Protein AF-A0A7S1CUL8-F1 (afdb_monomer)

Nearest PDB structures (foldseek):
  5iz3-assembly1_A  TM=9.479E-01  e=3.354E-14  Physcomitrium patens
  5iz3-assembly1_B  TM=9.496E-01  e=7.742E-14  Physcomitrium patens
  4ir8-assembly1_A  TM=8.776E-01  e=8.219E-14  Toxoplasma gondii ME49
  7zuv-assembly3_H  TM=9.550E-01  e=7.956E-13  Chlamydomonas reinhardtii
  4ir8-assembly1_B  TM=8.833E-01  e=3.059E-13  Toxoplasma gondii ME49

Sequence (175 aa):
IIDANFSVGSIFGIWPGKGLLGRTGREQVASVVSLYGPRTTLIIALPSKSRDGDAQSDITFEVTLVKDRSHWEVSRPEVILKPAKKVFAPGNLRATNDNAKYDALVKHWISDRYTLRYSGGMVPDVYHMFAKSGGVFSNVSSEKAKAKLRLLYE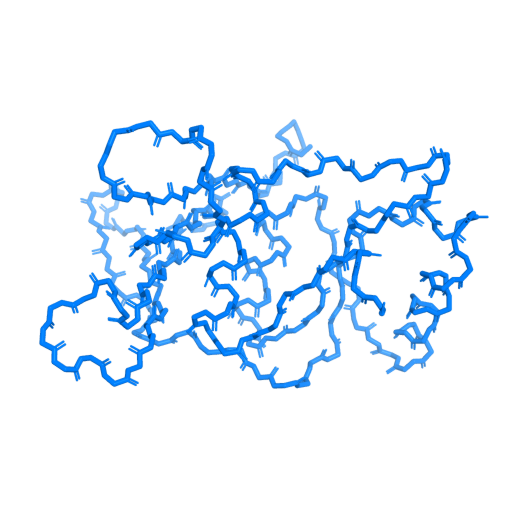VAAMGLLVECAGGVTTHEFED

Radius of gyration: 16.79 Å; Cα contacts (8 Å, |Δi|>4): 333; chains: 1; bounding box: 44×39×46 Å

pLDDT: mean 93.25, std 8.26, range [35.41, 98.56]

Organism: NCBI:txid267567

InterPro domains:
  IPR000146 Fructose-1,6-bisphosphatase class 1 [PTHR11556] (1-170)
  IPR023079 Sedoheptulose-1,7-bisphosphatase [PR01958] (22-40)
  IPR023079 Sedoheptulose-1,7-bisphosphatase [PR01958] (86-102)
  IPR023079 Sedoheptulose-1,7-bisphosphatase [PR01958] (116-136)
  IPR044015 Fructose-1-6-bisphosphatase class 1, C-terminal [PF18913] (82-172)

Secondary structure (DSSP, 8-state):
-TTTT--EEEEEEE-SSS--TT--GGG-SEEEEEEESSSEEEEEEE-GGGSSS---S-EEEEEEEETTTTEEEEEES-----S--SEEEETTGGGGGT-HHHHHHHHHHHHTTPEE---S-HHHHHHHHHHHT--EEE----SSS-----IIIIIHHHHHHHHHTT-----TT--

Foldseek 3Di:
DVVVVAKAKFKDFAAPDDDDPPDDLVRTQKIKIWIPHPWTKIKIKGAQVNDPDNRVAIFIFMWTQDDVRPDIDGPGRGFAADPDDLAEEELFVVQLVADVVVVVVVVVSVVVVRHYDYPNYLRVRLVVRSVVRHYYYDQAAGPVTGRDDDRPGRVSSSQSNQVRNVHHDDHPPDD

Mean predicted aligned error: 4.07 Å

Structure (mmCIF, N/CA/C/O backbone):
data_AF-A0A7S1CUL8-F1
#
_entry.id   AF-A0A7S1CUL8-F1
#
loop_
_atom_site.group_PDB
_atom_site.id
_atom_site.type_symbol
_atom_site.label_atom_id
_atom_site.label_alt_id
_atom_site.label_comp_id
_atom_site.label_asym_id
_atom_site.label_entity_id
_atom_site.label_seq_id
_atom_site.pdbx_PDB_ins_code
_atom_site.Cartn_x
_atom_site.Cartn_y
_atom_site.Cartn_z
_atom_site.occupancy
_atom_site.B_iso_or_equiv
_atom_site.auth_seq_id
_atom_site.auth_comp_id
_atom_site.auth_asym_id
_atom_site.auth_atom_id
_atom_site.pdbx_PDB_model_num
ATOM 1 N N . ILE A 1 1 ? 16.059 5.926 4.017 1.00 85.69 1 ILE A N 1
ATOM 2 C CA . ILE A 1 1 ? 14.699 6.438 4.334 1.00 85.69 1 ILE A CA 1
ATOM 3 C C . ILE A 1 1 ? 14.698 7.051 5.724 1.00 85.69 1 ILE A C 1
ATOM 5 O O . ILE A 1 1 ? 14.524 8.256 5.799 1.00 85.69 1 ILE A O 1
ATOM 9 N N . ILE A 1 2 ? 14.972 6.270 6.780 1.00 88.56 2 ILE A N 1
ATOM 10 C CA . ILE A 1 2 ? 15.053 6.785 8.161 1.00 88.56 2 ILE A CA 1
ATOM 11 C C . ILE A 1 2 ? 16.153 7.849 8.289 1.00 88.56 2 ILE A C 1
ATOM 13 O O . ILE A 1 2 ? 15.845 8.980 8.635 1.00 88.56 2 ILE A O 1
ATOM 17 N N . ASP A 1 3 ? 17.391 7.542 7.889 1.00 92.31 3 ASP A N 1
ATOM 18 C CA . ASP A 1 3 ? 18.510 8.505 7.979 1.00 92.31 3 ASP A CA 1
ATOM 19 C C . ASP A 1 3 ? 18.321 9.745 7.092 1.00 92.31 3 ASP A C 1
ATOM 21 O O . ASP A 1 3 ? 18.850 10.814 7.372 1.00 92.31 3 ASP A O 1
ATOM 25 N N . ALA A 1 4 ? 17.533 9.608 6.022 1.00 92.69 4 ALA A N 1
ATOM 26 C CA . ALA A 1 4 ? 17.166 10.712 5.134 1.00 92.69 4 ALA A CA 1
ATOM 27 C C . ALA A 1 4 ? 15.983 11.540 5.674 1.00 92.69 4 ALA A C 1
ATOM 29 O O . ALA A 1 4 ? 15.546 12.480 5.016 1.00 92.69 4 ALA A O 1
ATOM 30 N N . ASN A 1 5 ? 15.447 11.169 6.841 1.00 92.00 5 ASN A N 1
ATOM 31 C CA . ASN A 1 5 ? 14.302 11.791 7.498 1.00 92.00 5 ASN A CA 1
ATOM 32 C C . ASN A 1 5 ? 13.048 11.883 6.607 1.00 92.00 5 ASN A C 1
ATOM 34 O O . ASN A 1 5 ? 12.285 12.848 6.654 1.00 92.00 5 ASN A O 1
ATOM 38 N N . PHE A 1 6 ? 12.847 10.880 5.751 1.00 94.81 6 PHE A N 1
ATOM 39 C CA . PHE A 1 6 ? 11.628 10.759 4.955 1.00 94.81 6 PHE A CA 1
ATOM 40 C C . PHE A 1 6 ? 10.501 10.150 5.786 1.00 94.81 6 PHE A C 1
ATOM 42 O O . PHE A 1 6 ? 10.743 9.489 6.796 1.00 94.81 6 PHE A O 1
ATOM 49 N N . SER A 1 7 ? 9.258 10.346 5.339 1.00 95.69 7 SER A N 1
ATOM 50 C CA . SER A 1 7 ? 8.106 9.714 5.980 1.00 95.69 7 SER A CA 1
ATOM 51 C C . SER A 1 7 ? 8.265 8.195 6.011 1.00 95.69 7 SER A C 1
ATOM 53 O O . SER A 1 7 ? 8.678 7.570 5.034 1.00 95.69 7 SER A O 1
ATOM 55 N N . VAL A 1 8 ? 7.915 7.608 7.148 1.00 96.81 8 VAL A N 1
ATOM 56 C CA . VAL A 1 8 ? 7.954 6.163 7.400 1.00 96.81 8 VAL A CA 1
ATOM 57 C C . VAL A 1 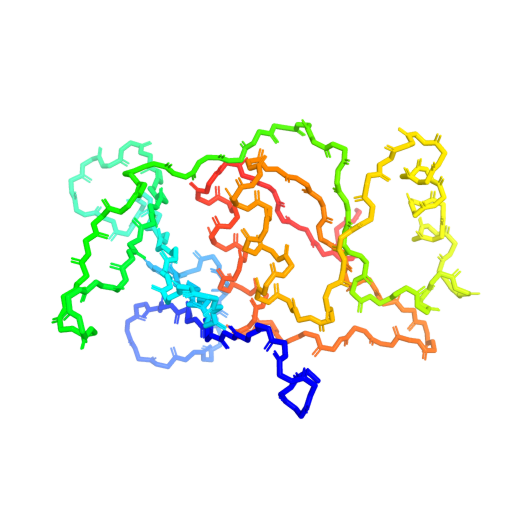8 ? 6.611 5.713 7.952 1.00 96.81 8 VAL A C 1
ATOM 59 O O . VAL A 1 8 ? 5.686 6.514 8.072 1.00 96.81 8 VAL A O 1
ATOM 62 N N . GLY A 1 9 ? 6.463 4.432 8.265 1.00 96.94 9 GLY A N 1
ATOM 63 C CA . GLY A 1 9 ? 5.194 3.928 8.749 1.00 96.94 9 GLY A CA 1
ATOM 64 C C . GLY A 1 9 ? 5.267 2.557 9.384 1.00 96.94 9 GLY A C 1
ATOM 65 O O . GLY A 1 9 ? 6.303 1.898 9.339 1.00 96.94 9 GLY A O 1
ATOM 66 N N . SER A 1 10 ? 4.133 2.149 9.938 1.00 97.75 10 SER A N 1
ATOM 67 C CA . SER A 1 10 ? 3.907 0.813 10.489 1.00 97.75 10 SER A CA 1
ATOM 68 C C . SER A 1 10 ? 2.751 0.156 9.750 1.00 97.75 10 SER A C 1
ATOM 70 O O . SER A 1 10 ? 1.778 0.829 9.409 1.00 97.75 10 SER A O 1
ATOM 72 N N . ILE A 1 11 ? 2.857 -1.146 9.505 1.00 98.44 11 ILE A N 1
ATOM 73 C CA . ILE A 1 11 ? 1.842 -1.943 8.815 1.00 98.44 11 ILE A CA 1
ATOM 74 C C . ILE A 1 11 ? 1.367 -3.024 9.781 1.00 98.44 11 ILE A C 1
ATOM 76 O O . ILE A 1 11 ? 2.184 -3.685 10.422 1.00 98.44 11 ILE A O 1
ATOM 80 N N . PHE A 1 12 ? 0.055 -3.208 9.874 1.00 97.38 12 PHE A N 1
ATOM 81 C CA . PHE A 1 12 ? -0.567 -4.207 10.730 1.00 97.38 12 PHE A CA 1
ATOM 82 C C . PHE A 1 12 ? -1.621 -4.972 9.934 1.00 97.38 12 PHE A C 1
ATOM 84 O O . PHE A 1 12 ? -2.537 -4.369 9.384 1.00 97.38 12 PHE A O 1
ATOM 91 N N . GLY A 1 13 ? -1.507 -6.297 9.909 1.00 96.94 13 GLY A N 1
ATOM 92 C CA . GLY A 1 13 ? -2.588 -7.191 9.499 1.00 96.94 13 GLY A CA 1
ATOM 93 C C . GLY A 1 13 ? -3.119 -7.930 10.723 1.00 96.94 13 GLY A C 1
ATOM 94 O O . GLY A 1 13 ? -2.341 -8.316 11.599 1.00 96.94 13 GLY A O 1
ATOM 95 N N . ILE A 1 14 ? -4.435 -8.103 10.808 1.00 96.50 14 ILE A N 1
ATOM 96 C CA . ILE A 1 14 ? -5.100 -8.703 11.967 1.00 96.50 14 ILE A CA 1
ATOM 97 C C . ILE A 1 14 ? -5.874 -9.930 11.490 1.00 96.50 14 ILE A C 1
ATOM 99 O O . ILE A 1 14 ? -6.734 -9.819 10.621 1.00 96.50 14 ILE A O 1
ATOM 103 N N . TRP A 1 15 ? -5.587 -11.0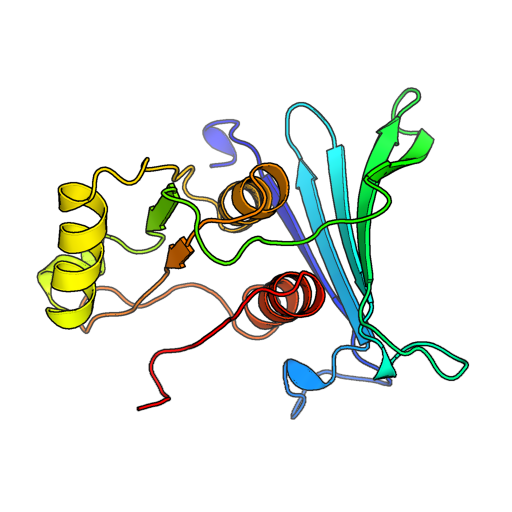93 12.077 1.00 96.00 15 TRP A N 1
ATOM 104 C CA . TRP A 1 15 ? -6.252 -12.372 11.801 1.00 96.00 15 TRP A CA 1
ATOM 105 C C . TRP A 1 15 ? -7.017 -12.863 13.035 1.00 96.00 15 TRP A C 1
ATOM 107 O O . TRP A 1 15 ? -6.614 -12.556 14.159 1.00 96.00 15 TRP A O 1
ATOM 117 N N . PRO A 1 16 ? -8.089 -13.654 12.857 1.00 92.50 16 PRO A N 1
ATOM 118 C CA . PRO A 1 16 ? -8.801 -14.261 13.970 1.00 92.50 16 PRO A CA 1
ATOM 119 C C . PRO A 1 16 ? -8.011 -15.435 14.573 1.00 92.50 16 PRO A C 1
ATOM 121 O O . PRO A 1 16 ? -7.281 -16.154 13.886 1.00 92.50 16 PRO A O 1
ATOM 124 N N . GLY A 1 17 ? -8.224 -15.693 15.865 1.00 90.12 17 GLY A N 1
ATOM 125 C CA . GLY A 1 17 ? -7.662 -16.852 16.562 1.00 90.12 17 GLY A CA 1
ATOM 126 C C . GLY A 1 17 ? -6.188 -16.699 16.956 1.00 90.12 17 GLY A C 1
ATOM 127 O O . GLY A 1 17 ? -5.724 -15.607 17.273 1.00 90.12 17 GLY A O 1
ATOM 128 N N . LYS A 1 18 ? -5.461 -17.824 17.013 1.00 86.88 18 LYS A N 1
ATOM 129 C CA . LYS A 1 18 ? -4.054 -17.883 17.441 1.00 86.88 18 LYS A CA 1
ATOM 130 C C . LYS A 1 18 ? -3.164 -18.364 16.295 1.00 86.88 18 LYS A C 1
ATOM 132 O O . LYS A 1 18 ? -3.419 -19.421 15.725 1.00 86.88 18 LYS A O 1
ATOM 137 N N . GLY A 1 19 ? -2.087 -17.627 16.032 1.00 88.50 19 GLY A N 1
ATOM 138 C CA . GLY A 1 19 ? -1.055 -18.001 15.063 1.00 88.50 19 GLY A CA 1
ATOM 139 C C . GLY A 1 19 ? -1.378 -17.634 13.610 1.00 88.50 19 GLY A C 1
ATO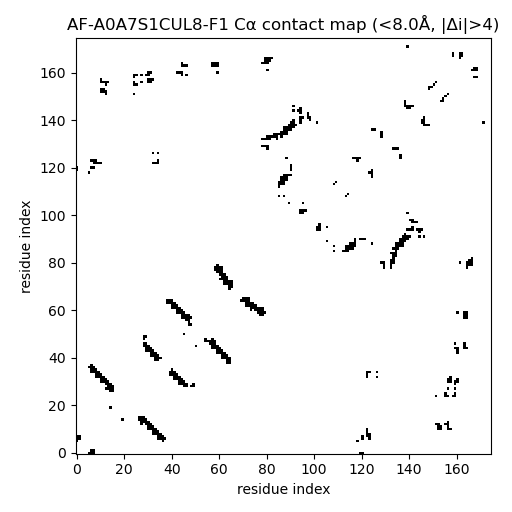M 140 O O . GLY A 1 19 ? -2.526 -17.410 13.237 1.00 88.50 19 GLY A O 1
ATOM 141 N N . LEU A 1 20 ? -0.321 -17.565 12.796 1.00 90.50 20 LEU A N 1
ATOM 142 C CA . LEU A 1 20 ? -0.366 -17.111 11.397 1.00 90.50 20 LEU A CA 1
ATOM 143 C C . LEU A 1 20 ? 0.063 -18.196 10.392 1.00 90.50 20 LEU A C 1
ATOM 145 O O . LEU A 1 20 ? -0.002 -17.983 9.185 1.00 90.50 20 LEU A O 1
ATOM 149 N N . LEU A 1 21 ? 0.511 -19.361 10.871 1.00 90.19 21 LEU A N 1
ATOM 150 C CA . LEU A 1 21 ? 0.928 -20.462 10.002 1.00 90.19 21 LEU A CA 1
ATOM 151 C C . LEU A 1 21 ? -0.283 -21.038 9.258 1.00 90.19 21 LEU A C 1
ATOM 153 O O . LEU A 1 21 ? -1.307 -21.326 9.872 1.00 90.19 21 LEU A O 1
ATOM 157 N N . GLY A 1 22 ? -0.154 -21.192 7.938 1.00 88.88 22 GLY A N 1
ATOM 158 C CA . GLY A 1 22 ? -1.223 -21.694 7.069 1.00 88.88 22 GLY A CA 1
ATOM 159 C C . GLY A 1 22 ? -2.349 -20.695 6.783 1.00 88.88 22 GLY A C 1
ATOM 160 O O . GLY A 1 22 ? -3.305 -21.060 6.108 1.00 88.88 22 GLY A O 1
ATOM 161 N N . ARG A 1 23 ? -2.246 -19.449 7.267 1.00 91.69 23 ARG A N 1
ATOM 162 C CA . ARG A 1 23 ? -3.228 -18.393 6.999 1.00 91.69 23 ARG A CA 1
ATOM 163 C C . ARG A 1 23 ? -2.936 -17.684 5.682 1.00 91.69 23 ARG A C 1
ATOM 165 O O . ARG A 1 23 ? -1.788 -17.411 5.337 1.00 91.69 23 ARG A O 1
ATOM 172 N N . THR A 1 24 ? -3.997 -17.315 4.985 1.00 93.06 24 THR A N 1
ATOM 173 C CA . THR A 1 24 ? -3.973 -16.483 3.784 1.00 93.06 24 THR A CA 1
ATOM 174 C C . THR A 1 24 ? -4.231 -15.017 4.129 1.00 93.06 24 THR A C 1
ATOM 176 O O . THR A 1 24 ? -4.851 -14.690 5.144 1.00 93.06 24 THR A O 1
ATOM 179 N N . GLY A 1 25 ? -3.811 -14.101 3.250 1.00 92.62 25 GLY A N 1
ATOM 180 C CA . GLY A 1 25 ? -4.127 -12.675 3.395 1.00 92.62 25 GLY A CA 1
ATOM 181 C C . GLY A 1 25 ? -5.632 -12.389 3.397 1.00 92.62 25 GLY A C 1
ATOM 182 O O . GLY A 1 25 ? -6.078 -11.452 4.054 1.00 92.62 25 GLY A O 1
ATOM 183 N N . ARG A 1 26 ? -6.432 -13.236 2.739 1.00 92.62 26 ARG A N 1
ATOM 184 C CA . ARG A 1 26 ? -7.890 -13.088 2.684 1.00 92.62 26 ARG A CA 1
ATOM 185 C C . ARG A 1 26 ? -8.569 -13.376 4.021 1.00 92.62 26 ARG A C 1
ATOM 187 O O . ARG A 1 26 ? -9.710 -12.976 4.192 1.00 92.62 26 ARG A O 1
ATOM 194 N N . GLU A 1 27 ? -7.917 -14.038 4.970 1.00 95.00 27 GLU A N 1
ATOM 195 C CA . GLU A 1 27 ? -8.492 -14.327 6.295 1.00 95.00 27 GLU A CA 1
ATOM 196 C C . GLU A 1 27 ? -8.374 -13.165 7.292 1.00 95.00 27 GLU A C 1
ATOM 198 O O . GLU A 1 27 ? -8.830 -13.288 8.428 1.00 95.00 27 GLU A O 1
ATOM 203 N N . GLN A 1 28 ? -7.769 -12.043 6.897 1.00 96.50 28 GLN A N 1
ATOM 204 C CA . GLN A 1 28 ? -7.677 -10.868 7.758 1.00 96.50 28 GLN A CA 1
ATOM 205 C C . GLN A 1 28 ? -9.067 -10.324 8.122 1.00 96.50 28 GLN A C 1
ATOM 207 O O . GLN A 1 28 ? -9.953 -10.221 7.273 1.00 96.50 28 GLN A O 1
ATOM 212 N N . VAL A 1 29 ? -9.233 -9.945 9.389 1.00 96.62 29 VAL A N 1
ATOM 213 C CA . VAL A 1 29 ? -10.435 -9.290 9.936 1.00 96.62 29 VAL A CA 1
ATOM 214 C C . VAL A 1 29 ? -10.287 -7.776 10.030 1.00 96.62 29 VAL A C 1
ATOM 216 O O . VAL A 1 29 ? -11.282 -7.076 10.184 1.00 96.62 29 VAL A O 1
ATOM 219 N N . ALA A 1 30 ? -9.061 -7.267 9.934 1.00 97.56 30 ALA A N 1
ATOM 220 C CA . ALA A 1 30 ? -8.761 -5.848 9.843 1.00 97.56 30 ALA A CA 1
ATOM 221 C C . ALA A 1 30 ? -7.338 -5.650 9.305 1.00 97.56 30 ALA A C 1
ATOM 223 O O . ALA A 1 30 ? -6.478 -6.524 9.442 1.00 97.56 30 ALA A O 1
ATOM 224 N N . SER A 1 31 ? -7.083 -4.482 8.727 1.00 98.00 31 SER A N 1
ATOM 225 C CA . SER 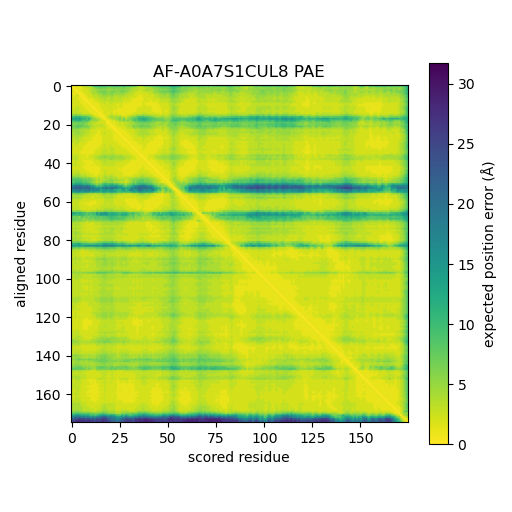A 1 31 ? -5.738 -4.037 8.365 1.00 98.00 31 SER A CA 1
ATOM 226 C C . SER A 1 31 ? -5.567 -2.557 8.675 1.00 98.00 31 SER A C 1
ATOM 228 O O . SER A 1 31 ? -6.513 -1.776 8.570 1.00 98.00 31 SER A O 1
ATOM 230 N N . VAL A 1 32 ? -4.362 -2.174 9.090 1.00 98.12 32 VAL A N 1
ATOM 231 C CA . VAL A 1 32 ? -4.029 -0.804 9.476 1.00 98.12 32 VAL A CA 1
ATOM 232 C C . VAL A 1 32 ? -2.679 -0.420 8.897 1.00 98.12 32 VAL A C 1
ATOM 234 O O . VAL A 1 32 ? -1.699 -1.156 9.015 1.00 98.12 32 VAL A O 1
ATOM 237 N N . VAL A 1 33 ? -2.603 0.781 8.333 1.00 98.12 33 VAL A N 1
ATOM 238 C CA . VAL A 1 33 ? -1.332 1.414 7.981 1.00 98.12 33 VAL A CA 1
ATOM 239 C C . VAL A 1 33 ? -1.207 2.751 8.693 1.00 98.12 33 VAL A C 1
ATOM 241 O O . VAL A 1 33 ? -2.084 3.604 8.595 1.00 98.12 33 VAL A O 1
ATOM 244 N N . SER A 1 34 ? -0.100 2.928 9.408 1.00 97.62 34 SER A N 1
ATOM 245 C CA . SER A 1 34 ? 0.286 4.180 10.052 1.00 97.62 34 SER A CA 1
ATOM 246 C C . SER A 1 34 ? 1.298 4.915 9.201 1.00 97.62 34 SER A C 1
ATOM 248 O O . SER A 1 34 ? 2.332 4.340 8.875 1.00 97.62 34 SER A O 1
ATOM 250 N N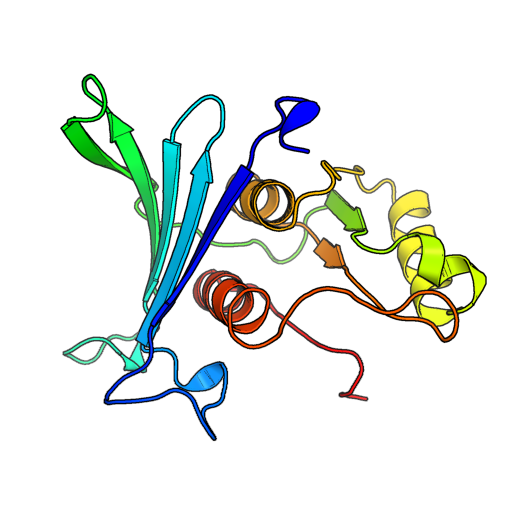 . LEU A 1 35 ? 1.056 6.189 8.913 1.00 97.81 35 LEU A N 1
ATOM 251 C CA . LEU A 1 35 ? 2.026 7.088 8.304 1.00 97.81 35 LEU A CA 1
ATOM 252 C C . LEU A 1 35 ? 2.572 8.045 9.364 1.00 97.81 35 LEU A C 1
ATOM 254 O O . LEU A 1 35 ? 1.830 8.817 9.967 1.00 97.81 35 LEU A O 1
ATOM 258 N N . TYR A 1 36 ? 3.886 8.021 9.550 1.00 96.31 36 TYR A N 1
ATOM 259 C CA . TYR A 1 36 ? 4.644 8.979 10.346 1.00 96.31 36 TYR A CA 1
ATOM 260 C C . TYR A 1 36 ? 5.232 10.032 9.399 1.00 96.31 36 TYR A C 1
ATOM 262 O O . TYR A 1 36 ? 6.374 9.931 8.946 1.00 96.31 36 TYR A O 1
ATOM 270 N N . GLY A 1 37 ? 4.399 11.004 9.026 1.00 93.81 37 GLY A N 1
ATOM 271 C CA . GLY A 1 37 ? 4.781 12.141 8.191 1.00 93.81 37 GLY A CA 1
ATOM 272 C C . GLY A 1 37 ? 4.707 13.463 8.959 1.00 93.81 37 GLY A C 1
ATOM 273 O O . GLY A 1 37 ? 4.839 13.475 10.182 1.00 93.81 37 GLY A O 1
ATOM 274 N N . PRO A 1 38 ? 4.428 14.587 8.270 1.00 93.00 38 PRO A N 1
ATOM 275 C CA . PRO A 1 38 ? 4.134 15.864 8.932 1.00 93.00 38 PRO A CA 1
ATOM 276 C C . PRO A 1 38 ? 2.948 15.781 9.905 1.00 93.00 38 PRO A C 1
ATOM 278 O O . PRO A 1 38 ? 2.853 16.553 10.854 1.00 93.00 38 PRO A O 1
ATOM 281 N N . ARG A 1 39 ? 2.040 14.831 9.659 1.00 93.94 39 ARG A N 1
ATOM 282 C CA . ARG A 1 39 ? 0.990 14.398 10.578 1.00 93.94 39 ARG A CA 1
ATOM 283 C C . ARG A 1 39 ? 1.127 12.896 10.774 1.00 93.94 39 ARG A C 1
ATOM 285 O O . ARG A 1 39 ? 1.508 12.193 9.835 1.00 93.94 39 ARG A O 1
ATOM 292 N N . THR A 1 40 ? 0.783 12.424 11.966 1.00 96.88 40 THR A N 1
ATOM 293 C CA . THR A 1 40 ? 0.645 10.992 12.222 1.00 96.88 40 THR A CA 1
ATOM 294 C C . THR A 1 40 ? -0.790 10.585 11.928 1.00 96.88 40 THR A C 1
ATOM 296 O O . THR A 1 40 ? -1.717 11.082 12.568 1.00 96.88 40 THR A O 1
ATOM 299 N N . THR A 1 41 ? -0.975 9.706 10.951 1.00 97.69 41 THR A N 1
ATOM 300 C CA . THR A 1 41 ? -2.299 9.296 10.478 1.00 97.69 41 THR A CA 1
ATOM 301 C C . THR A 1 41 ? -2.373 7.782 10.315 1.00 97.69 41 THR A C 1
ATOM 303 O O . THR A 1 41 ? -1.378 7.147 9.970 1.00 97.69 41 THR A O 1
ATOM 306 N N . LEU A 1 42 ? -3.546 7.194 10.550 1.00 98.00 42 LEU A N 1
ATOM 307 C CA . LEU A 1 42 ? -3.824 5.785 10.262 1.00 98.00 42 LEU A CA 1
ATOM 308 C C . LEU A 1 42 ? -4.877 5.698 9.169 1.00 98.00 42 LEU A C 1
ATOM 310 O O . LEU A 1 42 ? -5.824 6.477 9.178 1.00 98.00 42 LEU A O 1
ATOM 314 N N . ILE A 1 43 ? -4.741 4.726 8.276 1.00 98.38 43 ILE A N 1
ATOM 315 C CA . ILE A 1 43 ? -5.873 4.218 7.499 1.00 98.38 43 ILE A CA 1
ATOM 316 C C . ILE A 1 43 ? -6.195 2.834 8.034 1.00 98.38 43 ILE A C 1
ATOM 318 O O . ILE A 1 43 ? -5.291 2.016 8.216 1.00 98.38 43 ILE A O 1
ATOM 322 N N . ILE A 1 44 ? -7.474 2.608 8.307 1.00 98.56 44 ILE A N 1
ATOM 323 C CA . ILE A 1 44 ? -8.004 1.375 8.879 1.00 98.56 44 ILE A CA 1
ATOM 324 C C . ILE A 1 44 ? -8.998 0.797 7.879 1.00 98.56 44 ILE A C 1
ATOM 326 O O . ILE A 1 44 ? -9.910 1.503 7.449 1.00 98.56 44 ILE A O 1
ATOM 330 N N . ALA A 1 45 ? -8.823 -0.476 7.534 1.00 98.25 45 ALA A N 1
ATOM 331 C CA . ALA A 1 45 ? -9.748 -1.250 6.720 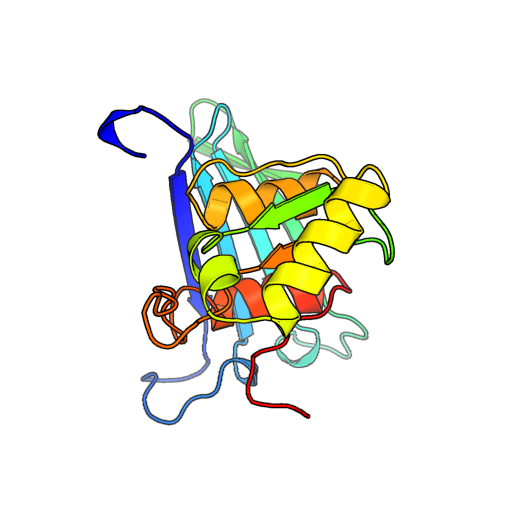1.00 98.25 45 ALA A CA 1
ATOM 332 C C . ALA A 1 45 ? -10.391 -2.365 7.541 1.00 98.25 45 ALA A C 1
ATOM 334 O O . ALA A 1 45 ? -9.705 -3.120 8.235 1.00 98.25 45 ALA A O 1
ATOM 335 N N . LEU A 1 46 ? -11.710 -2.479 7.408 1.00 97.38 46 LEU A N 1
ATOM 336 C CA . LEU A 1 46 ? -12.548 -3.493 8.031 1.00 97.38 46 LEU A CA 1
ATOM 337 C C . LEU A 1 46 ? -13.395 -4.157 6.934 1.00 97.38 46 LEU A C 1
ATOM 339 O O . LEU A 1 46 ? -14.325 -3.516 6.431 1.00 97.38 46 LEU A O 1
ATOM 343 N N . PRO A 1 47 ? -13.090 -5.401 6.529 1.00 96.75 47 PRO A N 1
ATOM 344 C CA . PRO A 1 47 ? -13.917 -6.111 5.568 1.00 96.75 47 PRO A CA 1
ATOM 345 C C . PRO A 1 47 ? -15.313 -6.385 6.143 1.00 96.75 47 PRO A C 1
ATOM 347 O O . PRO A 1 47 ? -15.481 -6.654 7.328 1.00 96.75 47 PRO A O 1
ATOM 350 N N . SER A 1 48 ? -16.325 -6.345 5.288 1.00 94.25 48 SER A N 1
ATOM 351 C CA . SER A 1 48 ? -17.734 -6.639 5.588 1.00 94.25 48 SER A CA 1
ATOM 352 C C . SER A 1 48 ? -17.896 -7.916 6.412 1.00 94.25 48 SER A C 1
ATOM 354 O O . SER A 1 48 ? -18.485 -7.895 7.488 1.00 94.25 48 SER A O 1
ATOM 356 N N . LYS A 1 49 ? -17.276 -9.010 5.961 1.00 90.50 49 LYS A N 1
ATOM 357 C CA . LYS A 1 49 ? -17.342 -10.331 6.607 1.00 90.50 49 LYS A CA 1
ATOM 358 C C . LYS A 1 49 ? -16.781 -10.401 8.032 1.00 90.50 49 LYS A C 1
ATOM 360 O O . LYS A 1 49 ? -16.970 -11.419 8.689 1.00 90.50 49 LYS A O 1
ATOM 365 N N . SER A 1 50 ? -16.013 -9.403 8.478 1.00 89.44 50 SER A N 1
ATOM 366 C CA . SER A 1 50 ? -15.438 -9.376 9.829 1.00 89.44 50 SER A CA 1
ATOM 367 C C . SER A 1 50 ? -16.228 -8.518 10.811 1.00 89.44 50 SER A C 1
ATOM 369 O O . SER A 1 50 ? -15.795 -8.347 11.950 1.00 89.44 50 SER A O 1
ATOM 371 N N . ARG A 1 51 ? -17.361 -7.961 10.378 1.00 89.56 51 ARG A N 1
ATOM 372 C CA . ARG A 1 51 ? -18.191 -7.061 11.172 1.00 89.56 51 ARG A CA 1
ATOM 373 C C . ARG A 1 51 ? -19.524 -7.721 11.499 1.00 89.56 51 ARG A C 1
ATOM 375 O O . ARG A 1 51 ? -20.098 -8.407 10.661 1.00 89.56 51 ARG A O 1
ATOM 382 N N . ASP A 1 52 ? -20.005 -7.477 12.715 1.00 81.00 52 ASP A N 1
ATOM 383 C CA . ASP A 1 52 ? -21.297 -7.977 13.185 1.00 81.00 52 ASP A CA 1
ATOM 384 C C . ASP A 1 52 ? -22.474 -7.258 12.502 1.00 81.00 52 ASP A C 1
ATOM 386 O O . ASP A 1 52 ? -22.395 -6.069 12.170 1.00 81.00 52 ASP A O 1
ATOM 390 N N . GLY A 1 53 ? -23.590 -7.980 12.350 1.00 67.56 53 GLY A N 1
ATOM 391 C CA . GLY A 1 53 ? -24.762 -7.541 11.584 1.00 67.56 53 GLY A CA 1
ATOM 392 C C . GLY A 1 53 ? -24.548 -7.708 10.079 1.00 67.56 53 GLY A C 1
ATOM 393 O O . GLY A 1 53 ? -23.426 -7.933 9.643 1.00 67.56 53 GLY A O 1
ATOM 394 N N . ASP A 1 54 ? -25.608 -7.623 9.273 1.00 63.78 54 ASP A N 1
ATOM 395 C CA . ASP A 1 54 ? -25.557 -7.756 7.806 1.00 63.78 54 ASP A CA 1
ATOM 396 C C . ASP A 1 54 ? -24.778 -6.597 7.144 1.00 63.78 54 ASP A C 1
ATOM 398 O O . ASP A 1 54 ? -25.333 -5.765 6.423 1.00 63.78 54 ASP A O 1
ATOM 402 N N . ALA A 1 55 ? -23.480 -6.481 7.425 1.00 78.19 55 ALA A N 1
ATOM 403 C CA . ALA A 1 55 ? -22.609 -5.461 6.880 1.00 78.19 55 ALA A CA 1
ATOM 404 C C . ALA A 1 55 ? -22.504 -5.667 5.367 1.00 78.19 55 ALA A C 1
ATOM 406 O O . ALA A 1 55 ? -21.856 -6.592 4.886 1.00 78.19 55 ALA A O 1
ATOM 407 N N . GLN A 1 56 ? -23.153 -4.782 4.612 1.00 83.12 56 GLN A N 1
ATOM 408 C CA . GLN A 1 56 ? -23.275 -4.912 3.158 1.00 83.12 56 GLN A CA 1
ATOM 409 C C . GLN A 1 56 ? -21.984 -4.568 2.407 1.00 83.12 56 GLN A C 1
ATOM 411 O O . GLN A 1 56 ? -21.845 -4.927 1.240 1.00 83.12 56 GLN A O 1
ATOM 416 N N . SER A 1 57 ? -21.046 -3.862 3.046 1.00 91.25 57 SER A N 1
ATOM 417 C CA . SER A 1 57 ? -19.829 -3.386 2.394 1.00 91.25 57 SER A CA 1
ATOM 418 C C . SER A 1 57 ? -18.632 -3.322 3.333 1.00 91.25 57 SER A C 1
ATOM 420 O O . SER A 1 57 ? -18.753 -3.144 4.554 1.00 91.25 57 SER A O 1
ATOM 422 N N . ASP A 1 58 ? -17.458 -3.435 2.726 1.00 95.62 58 ASP A N 1
ATOM 423 C CA . ASP A 1 58 ? -16.189 -3.134 3.370 1.00 95.62 58 ASP A CA 1
ATOM 424 C C . ASP A 1 58 ? -16.136 -1.646 3.750 1.00 95.62 58 ASP A C 1
ATOM 426 O O . ASP A 1 58 ? -16.816 -0.805 3.154 1.00 95.62 58 ASP A O 1
ATOM 430 N N . ILE A 1 59 ? -15.349 -1.317 4.774 1.00 95.75 59 ILE A N 1
ATOM 431 C CA . ILE A 1 59 ? -15.119 0.066 5.199 1.00 95.75 59 ILE A CA 1
ATOM 432 C C . ILE A 1 59 ? -13.625 0.341 5.225 1.00 95.75 59 ILE A C 1
ATOM 434 O O . ILE A 1 59 ? -12.851 -0.445 5.770 1.00 95.75 59 ILE A O 1
ATOM 438 N N . THR A 1 60 ? -13.250 1.516 4.722 1.00 98.00 60 THR A N 1
ATOM 439 C CA . THR A 1 60 ? -11.917 2.091 4.900 1.00 98.00 60 THR A CA 1
ATOM 440 C C . THR A 1 60 ? -12.045 3.548 5.330 1.00 98.00 60 THR A C 1
ATOM 442 O O . THR A 1 60 ? -12.751 4.321 4.683 1.00 98.00 60 THR A O 1
ATOM 445 N N . PHE A 1 61 ? -11.369 3.942 6.409 1.00 98.12 61 PHE A N 1
ATOM 446 C CA . PHE A 1 61 ? -11.413 5.307 6.946 1.00 98.12 61 PHE A CA 1
ATOM 447 C C . PHE A 1 61 ? -10.046 5.755 7.467 1.00 98.12 61 PHE A C 1
ATOM 449 O O . PHE A 1 61 ? -9.156 4.939 7.712 1.00 98.12 61 PHE A O 1
ATOM 456 N N . GLU A 1 62 ? -9.874 7.067 7.621 1.00 98.56 62 GLU A N 1
ATOM 457 C CA . GLU A 1 62 ? -8.647 7.685 8.118 1.00 98.56 62 GLU A CA 1
ATOM 458 C C . GLU A 1 62 ? -8.877 8.335 9.483 1.00 98.56 62 GLU A C 1
ATOM 460 O O . GLU A 1 62 ? -9.856 9.064 9.682 1.00 98.56 62 GLU A O 1
ATOM 465 N N . VAL A 1 63 ? -7.929 8.130 10.395 1.00 98.25 63 VAL A N 1
ATOM 466 C CA . VAL A 1 63 ? -7.830 8.884 11.647 1.00 98.25 63 VAL A CA 1
ATOM 467 C C . VAL A 1 63 ? -6.512 9.646 11.705 1.00 98.25 63 VAL A C 1
ATOM 469 O O . VAL A 1 63 ? -5.473 9.173 11.241 1.00 98.25 63 VAL A O 1
ATOM 472 N N . THR A 1 64 ? -6.541 10.829 12.307 1.00 98.00 64 THR A N 1
ATOM 473 C CA . THR A 1 64 ? -5.364 11.670 12.535 1.00 98.00 64 THR A CA 1
ATOM 474 C C . THR A 1 64 ? -5.120 11.815 14.029 1.00 98.00 64 THR A C 1
ATOM 476 O O . THR A 1 64 ? -6.052 12.037 14.800 1.00 98.00 64 THR A O 1
ATOM 479 N N . LEU A 1 65 ? -3.859 11.696 14.436 1.00 97.56 65 LEU A N 1
ATOM 480 C CA . LEU A 1 65 ? -3.434 11.937 15.806 1.00 97.56 65 LEU A CA 1
ATOM 481 C C . LEU A 1 65 ? -3.336 13.451 16.046 1.00 97.56 65 LEU A C 1
ATOM 483 O O . LEU A 1 65 ? -2.551 14.140 15.392 1.00 97.56 65 LEU A O 1
ATOM 487 N N . VAL A 1 66 ? -4.131 13.963 16.980 1.00 94.81 66 VAL A N 1
ATOM 488 C CA . VAL A 1 66 ? -4.305 15.393 17.276 1.00 94.81 66 VAL A CA 1
ATOM 489 C C . VAL A 1 66 ? -4.025 15.704 18.754 1.00 94.81 66 VAL A C 1
ATOM 491 O O . VAL A 1 66 ? -3.703 14.807 19.537 1.00 94.81 66 VAL A O 1
ATOM 494 N N . LYS A 1 67 ? -4.141 16.990 19.132 1.00 82.69 67 LYS A N 1
ATOM 495 C CA . LYS A 1 67 ? -4.047 17.502 20.517 1.00 82.69 67 LYS A CA 1
ATOM 496 C C . LYS A 1 67 ? -2.810 16.979 21.255 1.00 82.69 67 LYS A C 1
ATOM 498 O O . LYS A 1 67 ? -2.926 16.135 22.141 1.00 82.69 67 LYS A O 1
ATOM 503 N N . ASP A 1 68 ? -1.629 17.415 20.818 1.00 86.62 68 ASP A N 1
ATOM 504 C CA . ASP A 1 68 ? -0.329 17.004 21.373 1.00 86.62 68 ASP A CA 1
ATOM 505 C C . ASP A 1 68 ? -0.143 15.485 21.478 1.00 86.62 68 ASP A C 1
ATOM 507 O O . ASP A 1 68 ? 0.502 14.972 22.388 1.00 86.62 68 ASP A O 1
ATOM 511 N N . ARG A 1 69 ? -0.693 14.754 20.501 1.00 87.19 69 ARG A N 1
ATOM 512 C CA . ARG A 1 69 ? -0.605 13.292 20.394 1.00 87.19 69 ARG A CA 1
ATOM 513 C C . ARG A 1 69 ? -1.366 12.521 21.473 1.00 87.19 69 ARG A C 1
ATOM 515 O O . ARG A 1 69 ? -1.020 11.379 21.763 1.00 87.19 69 ARG A O 1
ATOM 522 N N . SER A 1 70 ? -2.423 13.114 22.022 1.00 92.75 70 SER A N 1
ATOM 523 C CA . SER A 1 70 ? -3.254 12.480 23.052 1.00 92.75 70 SER A CA 1
ATOM 524 C C . SER A 1 70 ? -4.527 11.818 22.520 1.00 92.75 70 SER A C 1
ATOM 526 O O . SER A 1 70 ? -5.080 10.959 23.201 1.00 92.75 70 SER A O 1
ATOM 528 N N . HIS A 1 71 ? -5.014 12.209 21.337 1.00 94.50 71 HIS A N 1
ATOM 529 C CA . HIS A 1 71 ? -6.311 11.767 20.815 1.00 94.50 71 HIS A CA 1
ATOM 530 C C . HIS A 1 71 ? -6.263 11.468 19.319 1.00 94.50 71 HIS A C 1
ATOM 532 O O . HIS A 1 71 ? -5.587 12.158 18.561 1.00 94.50 71 HIS A O 1
ATOM 538 N N . TRP A 1 72 ? -7.036 10.471 18.895 1.00 97.25 72 TRP A N 1
ATOM 539 C CA . TRP A 1 72 ? -7.296 10.187 17.486 1.00 97.25 72 TRP A CA 1
ATOM 540 C C . TRP A 1 72 ? -8.670 10.722 17.100 1.00 97.25 72 TRP A C 1
ATOM 542 O O . TRP A 1 72 ? -9.657 10.433 17.773 1.00 97.25 72 TRP A O 1
ATOM 552 N N . GLU A 1 73 ? -8.737 11.471 16.005 1.00 97.75 73 GLU A N 1
ATOM 553 C CA . GLU A 1 73 ? -9.991 11.963 15.430 1.00 97.75 73 GLU A CA 1
ATOM 554 C C . GLU A 1 73 ? -10.155 11.412 14.011 1.00 97.75 73 GLU A C 1
ATOM 556 O O . GLU A 1 73 ? -9.178 11.291 13.269 1.00 97.75 73 GLU A O 1
ATOM 561 N N . VAL A 1 74 ? -11.388 11.070 13.624 1.00 98.19 74 VAL A N 1
ATOM 562 C CA . VAL A 1 74 ? -11.701 10.635 12.255 1.00 98.19 74 VAL A CA 1
ATOM 563 C C . VAL A 1 74 ? -11.522 11.825 11.315 1.00 98.19 74 VAL A C 1
ATOM 565 O O . VAL A 1 74 ? -12.341 12.740 11.300 1.00 98.19 74 VAL A O 1
ATOM 568 N N . SER A 1 75 ? -10.440 11.823 10.535 1.00 97.12 75 SER A N 1
ATOM 569 C CA . SER A 1 75 ? -10.116 12.891 9.583 1.00 97.12 75 SER A CA 1
ATOM 570 C C . SER A 1 75 ? -10.748 12.663 8.217 1.00 97.12 75 SER A C 1
ATOM 572 O O . SER A 1 75 ? -11.046 13.627 7.510 1.00 97.12 75 SER A O 1
ATOM 574 N N . ARG A 1 76 ? -10.965 11.399 7.833 1.00 97.56 76 ARG A N 1
ATOM 575 C CA . ARG A 1 76 ? -11.727 11.033 6.634 1.00 97.56 76 ARG A CA 1
ATOM 576 C C . ARG A 1 76 ? -12.635 9.852 6.961 1.00 97.56 76 ARG A C 1
ATOM 578 O O . ARG A 1 76 ? -12.121 8.748 7.127 1.00 97.56 76 ARG A O 1
ATOM 585 N N . PRO A 1 77 ? -13.960 10.054 7.034 1.00 97.25 77 PRO A N 1
ATOM 586 C CA . PRO A 1 77 ? -14.891 8.982 7.383 1.00 97.25 77 PRO A CA 1
ATOM 587 C C . PRO A 1 77 ? -14.970 7.896 6.306 1.00 97.25 77 PRO A C 1
ATOM 589 O O . PRO A 1 77 ? -15.370 6.777 6.602 1.00 97.25 77 PRO A O 1
ATOM 592 N N . GLU A 1 78 ? -14.564 8.216 5.077 1.00 96.75 78 GLU A N 1
ATOM 593 C CA . GLU A 1 78 ? -14.565 7.289 3.956 1.00 96.75 78 GLU A CA 1
ATOM 594 C C . GLU A 1 78 ? -13.316 7.492 3.080 1.00 96.75 78 GLU A C 1
ATOM 596 O O . GLU A 1 78 ? -12.942 8.615 2.709 1.00 96.75 78 GLU A O 1
ATOM 601 N N . VAL A 1 79 ? -12.646 6.390 2.754 1.00 97.75 79 VAL A N 1
ATOM 602 C CA . VAL A 1 79 ? -11.460 6.340 1.897 1.00 97.75 79 VAL A CA 1
ATOM 603 C C . VAL A 1 79 ? -11.724 5.351 0.766 1.00 97.75 79 VAL A C 1
ATOM 605 O O . VAL A 1 79 ? -11.538 4.153 0.927 1.00 97.75 79 VAL A O 1
ATOM 608 N N . ILE A 1 80 ? -12.118 5.875 -0.396 1.00 96.75 80 ILE A N 1
ATOM 609 C CA . ILE A 1 80 ? -12.337 5.091 -1.620 1.00 96.75 80 ILE A CA 1
ATOM 610 C C . ILE A 1 80 ? -11.290 5.451 -2.683 1.00 96.75 80 ILE A C 1
ATOM 612 O O . ILE A 1 80 ? -10.935 6.624 -2.879 1.00 96.75 80 ILE A O 1
ATOM 616 N N . LEU A 1 81 ? -10.796 4.432 -3.382 1.00 96.31 81 LEU A N 1
ATOM 617 C CA . LEU A 1 81 ? -9.932 4.539 -4.552 1.00 96.31 81 LEU A CA 1
ATOM 618 C C . LEU A 1 81 ? -10.782 4.636 -5.822 1.00 96.31 81 LEU A C 1
ATOM 620 O O . LEU A 1 81 ? -11.784 3.946 -5.978 1.00 96.31 81 LEU A O 1
ATOM 624 N N . LYS A 1 82 ? -10.384 5.507 -6.754 1.00 92.88 82 LYS A N 1
ATOM 625 C CA . LYS A 1 82 ? -11.059 5.653 -8.050 1.00 92.88 82 LYS A CA 1
ATOM 626 C C . LYS A 1 82 ? -10.364 4.795 -9.119 1.00 92.88 82 LYS A C 1
ATOM 628 O O . LYS A 1 82 ? -9.136 4.697 -9.078 1.00 92.88 82 LYS A O 1
ATOM 633 N N . PRO A 1 83 ? -11.098 4.268 -10.122 1.00 82.38 83 PRO A N 1
ATOM 634 C CA . PRO A 1 83 ? -10.553 3.331 -11.116 1.00 82.38 83 PRO A CA 1
ATOM 635 C C . PRO A 1 83 ? -9.374 3.852 -11.947 1.00 82.38 83 PRO A C 1
ATOM 637 O O . PRO A 1 83 ? -8.551 3.069 -12.405 1.00 82.38 83 PRO A O 1
ATOM 640 N N . ALA A 1 84 ? -9.273 5.168 -12.162 1.00 79.88 84 ALA A N 1
ATOM 641 C CA . ALA A 1 84 ? -8.223 5.744 -12.994 1.00 79.88 84 ALA A CA 1
ATOM 642 C C . ALA A 1 84 ? -7.613 6.995 -12.355 1.00 79.88 84 ALA A C 1
ATOM 644 O O . ALA A 1 84 ? -8.263 8.032 -12.195 1.00 79.88 84 ALA A O 1
ATOM 645 N N . LYS A 1 85 ? -6.316 6.917 -12.045 1.00 91.81 85 LYS A N 1
ATOM 646 C CA . LYS A 1 85 ? -5.493 8.066 -11.666 1.00 91.81 85 LYS A CA 1
ATOM 647 C C . LYS A 1 85 ? -4.124 7.942 -12.319 1.00 91.81 85 LYS A C 1
ATOM 649 O O . LYS A 1 85 ? -3.453 6.924 -12.183 1.00 91.81 85 LYS A O 1
ATOM 654 N N . LYS A 1 86 ? -3.685 9.013 -12.979 1.00 95.00 86 LYS A N 1
ATOM 655 C CA . LYS A 1 86 ? -2.382 9.092 -13.652 1.00 95.00 86 LYS A CA 1
ATOM 656 C C . LYS A 1 86 ? -1.230 9.343 -12.668 1.00 95.00 86 LYS A C 1
ATOM 658 O O . LYS A 1 86 ? -0.547 10.361 -12.748 1.00 95.00 86 LYS A O 1
ATOM 663 N N . VAL A 1 87 ? -1.047 8.447 -11.699 1.00 96.62 87 VAL A N 1
ATOM 664 C CA . VAL A 1 87 ? 0.044 8.461 -10.709 1.00 96.62 87 VAL A CA 1
ATOM 665 C C . VAL A 1 87 ? 0.601 7.048 -10.581 1.00 96.62 87 VAL A C 1
ATOM 667 O O . VAL A 1 87 ? -0.178 6.103 -10.493 1.00 96.62 87 VAL A O 1
ATOM 670 N N .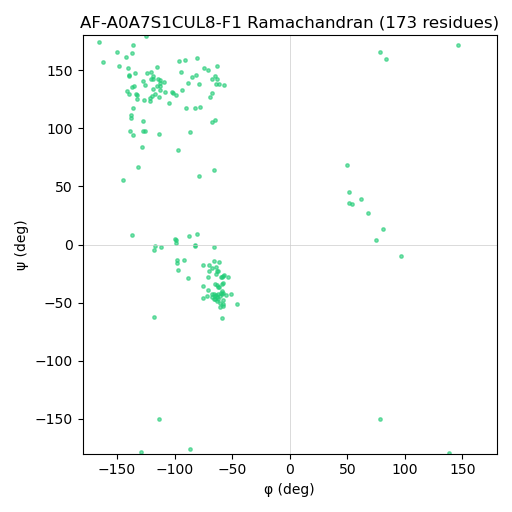 PHE A 1 88 ? 1.925 6.903 -10.534 1.00 97.00 88 PHE A N 1
ATOM 671 C CA . PHE A 1 88 ? 2.567 5.602 -10.343 1.00 97.00 88 PHE A CA 1
ATOM 672 C C . PHE A 1 88 ? 3.793 5.674 -9.421 1.00 97.00 88 PHE A C 1
ATOM 674 O O . PHE A 1 88 ? 4.462 6.710 -9.342 1.00 97.00 88 PHE A O 1
ATOM 681 N N . ALA A 1 89 ? 4.074 4.564 -8.737 1.00 97.12 89 ALA A N 1
ATOM 682 C CA . ALA A 1 89 ? 5.152 4.396 -7.764 1.00 97.12 89 ALA A CA 1
ATOM 683 C C . ALA A 1 89 ? 5.874 3.040 -7.973 1.00 97.12 89 ALA A C 1
ATOM 685 O O . ALA A 1 89 ? 5.413 2.014 -7.464 1.00 97.12 89 ALA A O 1
ATOM 686 N N . PRO A 1 90 ? 6.988 2.997 -8.733 1.00 95.94 90 PRO A N 1
ATOM 687 C CA . PRO A 1 90 ? 7.702 1.759 -9.046 1.00 95.94 90 PRO A CA 1
ATOM 688 C C . PRO A 1 90 ? 8.740 1.387 -7.967 1.00 95.94 90 PRO A C 1
ATOM 690 O O . PRO A 1 90 ? 9.893 1.815 -8.004 1.00 95.94 90 PRO A O 1
ATOM 693 N N . GLY A 1 91 ? 8.351 0.504 -7.048 1.00 95.00 91 GLY A N 1
ATOM 694 C CA . GLY A 1 91 ? 9.141 -0.033 -5.931 1.00 95.00 91 GLY A CA 1
ATOM 695 C C . GLY A 1 91 ? 10.349 -0.904 -6.292 1.00 95.00 91 GLY A C 1
ATOM 696 O O . GLY A 1 91 ? 11.207 -1.149 -5.445 1.00 95.00 91 GLY A O 1
ATOM 697 N N . ASN A 1 92 ? 10.454 -1.363 -7.541 1.00 95.19 92 ASN A N 1
ATOM 698 C CA . ASN A 1 92 ? 11.612 -2.125 -8.017 1.00 95.19 92 ASN A CA 1
ATOM 699 C C . ASN A 1 92 ? 11.941 -1.810 -9.478 1.00 95.19 92 ASN A C 1
ATOM 701 O O . ASN A 1 92 ? 12.005 -2.698 -10.319 1.00 95.19 92 ASN A O 1
ATOM 705 N N . LEU A 1 93 ? 12.145 -0.528 -9.792 1.00 95.25 93 LEU A N 1
ATOM 706 C CA . LEU A 1 93 ? 12.394 -0.075 -11.165 1.00 95.25 93 LEU A CA 1
ATOM 707 C C . LEU A 1 93 ? 13.563 -0.806 -11.856 1.00 95.25 93 LEU A C 1
ATOM 709 O O . LEU A 1 93 ? 13.517 -1.006 -13.055 1.00 95.25 93 LEU A O 1
ATOM 713 N N . ARG A 1 94 ? 14.566 -1.297 -11.114 1.00 96.00 94 ARG A N 1
ATOM 714 C CA . ARG A 1 94 ? 15.681 -2.090 -11.675 1.00 96.00 94 ARG A CA 1
ATOM 715 C C . ARG A 1 94 ? 15.225 -3.358 -12.406 1.00 96.00 94 ARG A C 1
ATOM 717 O O . ARG A 1 94 ? 15.925 -3.796 -13.310 1.00 96.00 94 ARG A O 1
ATOM 724 N N . ALA A 1 95 ? 14.072 -3.922 -12.041 1.00 96.06 95 ALA A N 1
ATOM 725 C CA . ALA A 1 95 ? 13.518 -5.095 -12.709 1.00 96.06 95 ALA A CA 1
ATOM 726 C C . ALA A 1 95 ? 13.156 -4.833 -14.178 1.00 96.06 95 ALA A C 1
ATOM 728 O O . ALA A 1 95 ? 13.086 -5.785 -14.944 1.00 96.06 95 ALA A O 1
ATOM 729 N N . THR A 1 96 ? 12.981 -3.577 -14.612 1.00 96.75 96 THR A N 1
ATOM 730 C CA . THR A 1 96 ? 12.715 -3.269 -16.030 1.00 96.75 96 THR A CA 1
ATOM 731 C C . THR A 1 96 ? 13.874 -3.668 -16.947 1.00 96.75 96 THR A C 1
ATOM 733 O O . THR A 1 96 ? 13.658 -3.907 -18.127 1.00 96.75 96 THR A O 1
ATOM 736 N N . ASN A 1 97 ? 15.099 -3.791 -16.427 1.00 97.06 97 ASN A N 1
ATOM 737 C CA . ASN A 1 97 ? 16.258 -4.173 -17.239 1.00 97.06 97 ASN A CA 1
ATOM 738 C C . ASN A 1 97 ? 16.214 -5.636 -17.708 1.00 97.06 97 ASN A C 1
ATOM 740 O O . ASN A 1 97 ? 16.845 -5.970 -18.709 1.00 97.06 97 ASN A O 1
ATOM 744 N N . ASP A 1 98 ? 15.472 -6.496 -17.003 1.00 95.06 98 ASP A N 1
ATOM 745 C CA . ASP A 1 98 ? 15.423 -7.939 -17.273 1.00 95.06 98 ASP A CA 1
ATOM 746 C C . ASP A 1 98 ? 13.994 -8.522 -17.213 1.00 95.06 98 ASP A C 1
ATOM 748 O O . ASP A 1 98 ? 13.806 -9.732 -17.296 1.00 95.06 98 ASP A O 1
ATOM 752 N N . ASN A 1 99 ? 12.963 -7.674 -17.107 1.00 95.25 99 ASN A N 1
ATOM 753 C CA . ASN A 1 99 ? 11.548 -8.042 -17.209 1.00 95.25 99 ASN A CA 1
ATOM 754 C C . ASN A 1 99 ? 10.854 -7.146 -18.249 1.00 95.25 99 ASN A C 1
ATOM 756 O O . ASN A 1 99 ? 10.428 -6.028 -17.949 1.00 95.25 99 ASN A O 1
ATOM 760 N N . ALA A 1 100 ? 10.722 -7.659 -19.475 1.00 96.12 100 ALA A N 1
ATOM 761 C CA . ALA A 1 100 ? 10.172 -6.916 -20.610 1.00 96.12 100 ALA A CA 1
ATOM 762 C C . ALA A 1 100 ? 8.700 -6.504 -20.421 1.00 96.12 100 ALA A C 1
ATOM 764 O O . ALA A 1 100 ? 8.314 -5.415 -20.847 1.00 96.12 100 ALA A O 1
ATOM 765 N N . LYS A 1 101 ? 7.879 -7.333 -19.751 1.00 95.06 101 LYS A N 1
ATOM 766 C CA . LYS A 1 101 ? 6.479 -6.988 -19.438 1.00 95.06 101 LYS A CA 1
ATOM 767 C C . LYS A 1 101 ? 6.427 -5.777 -18.497 1.00 95.06 101 LYS A C 1
ATOM 769 O O . LYS A 1 101 ? 5.646 -4.852 -18.715 1.00 95.06 101 LYS A O 1
ATOM 774 N N . TYR A 1 102 ? 7.284 -5.754 -17.475 1.00 95.69 102 TYR A N 1
ATOM 775 C CA . TYR A 1 102 ? 7.337 -4.642 -16.527 1.00 95.69 102 TYR A CA 1
ATOM 776 C C . TYR A 1 102 ? 7.932 -3.366 -17.140 1.00 95.69 102 TYR A C 1
ATOM 778 O O . TYR A 1 102 ? 7.413 -2.277 -16.903 1.00 95.69 102 TYR A O 1
ATOM 786 N N . ASP A 1 103 ? 8.969 -3.490 -17.972 1.00 97.69 103 ASP A N 1
ATOM 787 C CA . ASP A 1 103 ? 9.519 -2.369 -18.744 1.00 97.69 103 ASP A CA 1
ATOM 788 C C . ASP A 1 103 ? 8.462 -1.718 -19.646 1.00 97.69 103 ASP A C 1
ATOM 790 O O . ASP A 1 103 ? 8.281 -0.499 -19.613 1.00 97.69 103 ASP A O 1
ATOM 794 N N . ALA A 1 104 ? 7.701 -2.529 -20.387 1.00 97.94 104 ALA A N 1
ATOM 795 C CA . ALA A 1 104 ? 6.608 -2.047 -21.225 1.00 97.94 104 ALA A CA 1
ATOM 796 C C . ALA A 1 104 ? 5.543 -1.296 -20.407 1.00 97.94 104 ALA A C 1
ATOM 798 O O . ALA A 1 104 ? 5.109 -0.214 -20.808 1.00 97.94 104 ALA A O 1
ATOM 799 N N . LEU A 1 105 ? 5.171 -1.817 -19.232 1.00 96.38 105 LEU A N 1
ATOM 800 C CA . LEU A 1 105 ? 4.205 -1.178 -18.335 1.00 96.38 105 LEU A CA 1
ATOM 801 C C . LEU A 1 105 ? 4.698 0.186 -17.822 1.00 96.38 105 LEU A C 1
ATOM 803 O O . LEU A 1 105 ? 3.958 1.171 -17.857 1.00 96.38 105 LEU A O 1
ATOM 807 N N . VAL A 1 106 ? 5.960 0.278 -17.393 1.00 97.62 106 VAL A N 1
ATOM 808 C CA . VAL A 1 106 ? 6.544 1.546 -16.932 1.00 97.62 106 VAL A CA 1
ATOM 809 C C . VAL A 1 106 ? 6.649 2.556 -18.078 1.00 97.62 106 VAL A C 1
ATOM 811 O O . VAL A 1 106 ? 6.296 3.726 -17.906 1.00 97.62 106 VAL A O 1
ATOM 814 N N . LYS A 1 107 ? 7.080 2.121 -19.268 1.00 98.19 107 LYS A N 1
ATOM 815 C CA . LYS A 1 107 ? 7.134 2.970 -20.469 1.00 98.19 107 LYS A CA 1
ATOM 816 C C . LYS A 1 107 ? 5.756 3.472 -20.884 1.00 98.19 107 LYS A C 1
ATOM 818 O O . LYS A 1 107 ? 5.647 4.627 -21.300 1.00 98.19 107 LYS A O 1
ATOM 823 N N . HIS A 1 108 ? 4.715 2.653 -20.738 1.00 97.94 108 HIS A N 1
ATOM 824 C CA . HIS A 1 108 ? 3.334 3.073 -20.955 1.00 97.94 108 HIS A CA 1
ATOM 825 C C . HIS A 1 108 ? 2.949 4.214 -20.003 1.00 97.94 108 HIS A C 1
ATOM 827 O O . HIS A 1 108 ? 2.534 5.271 -20.470 1.00 97.94 108 HIS A O 1
ATOM 833 N N . TRP A 1 109 ? 3.191 4.079 -18.693 1.00 97.50 109 TRP A N 1
ATOM 834 C CA . TRP A 1 109 ? 2.907 5.153 -17.731 1.00 97.50 109 TRP A CA 1
ATOM 835 C C . TRP A 1 109 ? 3.645 6.459 -18.054 1.00 97.50 109 TRP A C 1
ATOM 837 O O . TRP A 1 109 ? 3.057 7.540 -17.977 1.00 97.50 109 TRP A O 1
ATOM 847 N N . ILE A 1 110 ? 4.917 6.380 -18.454 1.00 97.69 110 ILE A N 1
ATOM 848 C CA . ILE A 1 110 ? 5.710 7.555 -18.849 1.00 97.69 110 ILE A CA 1
ATOM 849 C C . ILE A 1 110 ? 5.137 8.206 -20.119 1.00 97.69 110 ILE A C 1
ATOM 851 O O . ILE A 1 110 ? 4.957 9.430 -20.176 1.00 97.69 110 ILE A O 1
ATOM 855 N N . SER A 1 111 ? 4.828 7.397 -21.133 1.00 98.12 111 SER A N 1
ATOM 856 C CA . SER A 1 111 ? 4.288 7.865 -22.416 1.00 98.12 111 SER A CA 1
ATOM 857 C C . SER A 1 111 ? 2.936 8.553 -22.227 1.00 98.12 111 SER A C 1
ATOM 859 O O . SER A 1 111 ? 2.743 9.669 -22.712 1.00 98.12 111 SER A O 1
ATOM 861 N N . ASP A 1 112 ? 2.076 7.978 -21.387 1.00 97.75 112 ASP A N 1
ATOM 862 C CA . ASP A 1 112 ? 0.736 8.480 -21.075 1.00 97.75 112 ASP A CA 1
ATOM 863 C C . ASP A 1 112 ? 0.716 9.616 -20.039 1.00 97.75 112 ASP A C 1
ATOM 865 O O . ASP A 1 112 ? -0.359 10.044 -19.593 1.00 97.75 112 ASP A O 1
ATOM 869 N N . ARG A 1 113 ? 1.894 10.145 -19.679 1.00 97.38 113 ARG A N 1
ATOM 870 C CA . ARG A 1 113 ? 2.083 11.287 -18.769 1.00 97.38 113 ARG A CA 1
ATOM 871 C C . ARG A 1 113 ? 1.558 11.028 -17.355 1.00 97.38 113 ARG A C 1
ATOM 873 O O . ARG A 1 113 ? 0.987 11.916 -16.719 1.00 97.38 113 ARG A O 1
ATOM 880 N N . TYR A 1 114 ? 1.759 9.818 -16.839 1.00 97.50 114 TYR A N 1
ATOM 881 C CA . TYR A 1 114 ? 1.542 9.549 -15.424 1.00 97.50 114 TYR A CA 1
ATOM 882 C C . TYR A 1 114 ? 2.587 10.287 -14.586 1.00 97.50 114 TYR A C 1
ATOM 884 O O . TYR A 1 114 ? 3.759 10.402 -14.940 1.00 97.50 114 TYR A O 1
ATOM 892 N N . THR A 1 115 ? 2.156 10.788 -13.437 1.00 97.31 115 THR A N 1
ATOM 893 C CA . THR A 1 115 ? 3.027 11.477 -12.491 1.00 97.31 115 THR A CA 1
ATOM 894 C C . THR A 1 115 ? 3.765 10.457 -11.621 1.00 97.31 115 THR A C 1
ATOM 896 O O . THR A 1 115 ? 3.134 9.738 -10.846 1.00 97.31 115 THR A O 1
ATOM 899 N N . LEU A 1 116 ? 5.098 10.422 -11.706 1.00 97.25 116 LEU A N 1
ATOM 900 C CA . LEU A 1 116 ? 5.938 9.592 -10.836 1.00 97.25 116 LEU A CA 1
ATOM 901 C C . LEU A 1 116 ? 5.907 10.119 -9.393 1.00 97.25 116 LEU A C 1
ATOM 903 O O . LEU A 1 116 ? 6.180 11.299 -9.139 1.00 97.25 116 LEU A O 1
ATOM 907 N N . ARG A 1 117 ? 5.592 9.242 -8.439 1.00 96.38 117 ARG A N 1
ATOM 908 C CA . ARG A 1 117 ? 5.657 9.510 -6.997 1.00 96.38 117 ARG A CA 1
ATOM 909 C C . ARG A 1 117 ? 6.237 8.291 -6.301 1.00 96.38 117 ARG A C 1
ATOM 911 O O . ARG A 1 117 ? 5.525 7.331 -6.058 1.00 96.38 117 ARG A O 1
ATOM 918 N N . TYR A 1 118 ? 7.531 8.335 -6.015 1.00 95.62 118 TYR A N 1
ATOM 919 C CA . TYR A 1 118 ? 8.224 7.252 -5.333 1.00 95.62 118 TYR A CA 1
ATOM 920 C C . TYR A 1 118 ? 9.182 7.828 -4.296 1.00 95.62 118 TYR A C 1
ATOM 922 O O . TYR A 1 118 ? 10.155 8.496 -4.641 1.00 95.62 118 TYR A O 1
ATOM 930 N N . SER A 1 119 ? 8.868 7.602 -3.027 1.00 94.31 119 SER A N 1
ATOM 931 C CA . SER A 1 119 ? 9.655 8.031 -1.869 1.00 94.31 119 SER A CA 1
ATOM 932 C C . SER A 1 119 ? 10.651 6.965 -1.410 1.00 94.31 119 SER A C 1
ATOM 934 O O . SER A 1 119 ? 11.553 7.256 -0.623 1.00 94.31 119 SER A O 1
ATOM 936 N N . GLY A 1 120 ? 10.501 5.728 -1.899 1.00 92.88 120 GLY A N 1
ATOM 937 C CA . GLY A 1 120 ? 11.320 4.584 -1.507 1.00 92.88 120 GLY A CA 1
ATOM 938 C C . GLY A 1 120 ? 10.690 3.714 -0.421 1.00 92.88 120 GLY A C 1
ATOM 939 O O . GLY A 1 120 ? 11.207 2.632 -0.152 1.00 92.88 120 GLY A O 1
ATOM 940 N N . GLY A 1 121 ? 9.595 4.160 0.202 1.00 93.44 121 GLY A N 1
ATOM 941 C CA . GLY A 1 121 ? 8.889 3.427 1.250 1.00 93.44 121 GLY A CA 1
ATOM 942 C C . GLY A 1 121 ? 7.498 2.995 0.798 1.00 93.44 121 GLY A C 1
ATOM 943 O O . GLY A 1 121 ? 6.682 3.829 0.423 1.00 93.44 121 GLY A O 1
ATOM 944 N N . MET A 1 122 ? 7.181 1.703 0.923 1.00 95.06 122 MET A N 1
ATOM 945 C CA . MET A 1 122 ? 5.853 1.187 0.562 1.00 95.06 122 MET A CA 1
ATOM 946 C C . MET A 1 122 ? 4.727 1.928 1.295 1.00 95.06 122 MET A C 1
ATOM 948 O O . MET A 1 122 ? 3.734 2.289 0.672 1.00 95.06 122 MET A O 1
ATOM 952 N N . VAL A 1 123 ? 4.890 2.194 2.597 1.00 97.00 123 VAL A N 1
ATOM 953 C CA . VAL A 1 123 ? 3.878 2.922 3.374 1.00 97.00 123 VAL A CA 1
ATOM 954 C C . VAL A 1 123 ? 3.602 4.311 2.792 1.00 97.00 123 VAL A C 1
ATOM 956 O O . VAL A 1 123 ? 2.477 4.514 2.351 1.00 97.00 123 VAL A O 1
ATOM 959 N N . PRO A 1 124 ? 4.554 5.262 2.735 1.00 96.56 124 PRO A N 1
ATOM 960 C CA . PRO A 1 124 ? 4.277 6.591 2.184 1.00 96.56 124 PRO A CA 1
ATOM 961 C C . PRO A 1 124 ? 3.799 6.565 0.726 1.00 96.56 124 PRO A C 1
ATOM 963 O O . PRO A 1 124 ? 2.939 7.369 0.361 1.00 96.56 124 PRO A O 1
ATOM 966 N N . ASP A 1 125 ? 4.292 5.631 -0.091 1.00 96.31 125 ASP A N 1
ATOM 967 C CA . ASP A 1 125 ? 3.928 5.549 -1.508 1.00 96.31 125 ASP A CA 1
ATOM 968 C C . ASP A 1 125 ? 2.490 5.054 -1.721 1.00 96.31 125 ASP A C 1
ATOM 970 O O . ASP A 1 125 ? 1.742 5.658 -2.493 1.00 96.31 125 ASP A O 1
ATOM 974 N N . VAL A 1 126 ? 2.057 4.011 -1.003 1.00 95.75 126 VAL A N 1
ATOM 975 C CA . VAL A 1 126 ? 0.665 3.534 -1.072 1.00 95.75 126 VAL A CA 1
ATOM 976 C C . VAL A 1 126 ? -0.277 4.472 -0.308 1.00 95.75 126 VAL A C 1
ATOM 978 O O . VAL A 1 126 ? -1.378 4.759 -0.776 1.00 95.75 126 VAL A O 1
ATOM 981 N N . TYR A 1 127 ? 0.165 5.060 0.808 1.00 96.62 127 TYR A N 1
ATOM 982 C CA . TYR A 1 127 ? -0.614 6.070 1.534 1.00 96.62 127 TYR A CA 1
ATOM 983 C C . TYR A 1 127 ? -0.940 7.280 0.654 1.00 96.62 127 TYR A C 1
ATOM 985 O O . TYR A 1 127 ? -2.064 7.786 0.653 1.00 96.62 127 TYR A O 1
ATOM 993 N N . HIS A 1 128 ? 0.018 7.716 -0.168 1.00 95.31 128 HIS A N 1
ATOM 994 C CA . HIS A 1 128 ? -0.215 8.762 -1.157 1.00 95.31 128 HIS A CA 1
ATOM 995 C C . HIS A 1 128 ? -1.343 8.394 -2.142 1.00 95.31 128 HIS A C 1
ATOM 997 O O . HIS A 1 128 ? -2.103 9.275 -2.543 1.00 95.31 128 HIS A O 1
ATOM 1003 N N . MET A 1 129 ? -1.518 7.116 -2.495 1.00 94.94 129 MET A N 1
ATOM 1004 C CA . MET A 1 129 ? -2.615 6.668 -3.368 1.00 94.94 129 MET A CA 1
ATOM 1005 C C . MET A 1 129 ? -3.972 6.818 -2.688 1.00 94.94 129 MET A C 1
ATOM 1007 O O . MET A 1 129 ? -4.889 7.364 -3.301 1.00 94.94 129 MET A O 1
ATOM 1011 N N . PHE A 1 130 ? -4.094 6.459 -1.408 1.00 96.06 130 PHE A N 1
ATOM 1012 C CA . PHE A 1 130 ? -5.310 6.726 -0.631 1.00 96.06 130 PHE A CA 1
ATOM 1013 C C . PHE A 1 130 ? -5.598 8.228 -0.491 1.00 96.06 130 PHE A C 1
ATOM 1015 O O . PHE A 1 130 ? -6.756 8.654 -0.535 1.00 96.06 130 PHE A O 1
ATOM 1022 N N . ALA A 1 131 ? -4.558 9.055 -0.352 1.00 93.25 131 ALA A N 1
ATOM 1023 C CA . ALA A 1 131 ? -4.681 10.513 -0.281 1.00 93.25 131 ALA A CA 1
ATOM 1024 C C . ALA A 1 131 ? -5.062 11.160 -1.626 1.00 93.25 131 ALA A C 1
ATOM 1026 O O . ALA A 1 131 ? -5.679 12.223 -1.653 1.00 93.25 131 ALA A O 1
ATOM 1027 N N . LYS A 1 132 ? -4.696 10.543 -2.756 1.00 93.12 132 LYS A N 1
ATOM 1028 C CA . LYS A 1 132 ? -5.041 11.011 -4.112 1.00 93.12 132 LYS A CA 1
ATOM 1029 C C . LYS A 1 132 ? -6.226 10.275 -4.735 1.00 93.12 132 LYS A C 1
ATOM 1031 O O . LYS A 1 132 ? -6.557 10.562 -5.891 1.00 93.12 132 LYS A O 1
ATOM 1036 N N . SER A 1 133 ? -6.854 9.383 -3.968 1.00 94.12 133 SER A N 1
ATOM 1037 C CA . SER A 1 133 ? -7.943 8.498 -4.386 1.00 94.12 133 SER A CA 1
ATOM 1038 C C . SER A 1 133 ? -7.614 7.719 -5.661 1.00 94.12 133 SER A C 1
ATOM 1040 O O . SER A 1 133 ? -8.427 7.660 -6.580 1.00 94.12 133 SER A O 1
ATOM 1042 N N . GLY A 1 134 ? -6.409 7.157 -5.740 1.00 95.62 134 GLY A N 1
ATOM 1043 C CA . GLY A 1 134 ? -5.982 6.292 -6.837 1.00 95.62 134 GLY A CA 1
ATOM 1044 C C . GLY A 1 134 ? -4.503 6.426 -7.193 1.00 95.62 134 GLY A C 1
ATOM 1045 O O . GLY A 1 134 ? -3.796 7.326 -6.734 1.00 95.62 134 GLY A O 1
ATOM 1046 N N . GLY A 1 135 ? -4.058 5.527 -8.063 1.00 96.00 135 GLY A N 1
ATOM 1047 C CA . GLY A 1 135 ? -2.689 5.410 -8.556 1.00 96.00 135 GLY A CA 1
ATOM 1048 C C . GLY A 1 135 ? -2.282 3.942 -8.621 1.00 96.00 135 GLY A C 1
ATOM 1049 O O . GLY A 1 135 ? -3.082 3.070 -8.293 1.00 96.00 135 GLY A O 1
ATOM 1050 N N . VAL A 1 136 ? -1.047 3.677 -9.041 1.00 96.06 136 VAL A N 1
ATOM 1051 C CA . VAL A 1 136 ? -0.510 2.311 -9.115 1.00 96.06 136 VAL A CA 1
ATOM 1052 C C . VAL A 1 136 ? 0.814 2.212 -8.368 1.00 96.06 136 VAL A C 1
ATOM 1054 O O . VAL A 1 136 ? 1.752 2.952 -8.664 1.00 96.06 136 VAL A O 1
ATOM 1057 N N . PHE A 1 137 ? 0.902 1.292 -7.408 1.00 96.56 137 PHE A N 1
ATOM 1058 C CA . PHE A 1 137 ? 2.158 0.889 -6.775 1.00 96.56 137 PHE A CA 1
ATOM 1059 C C . PHE A 1 137 ? 2.579 -0.449 -7.368 1.00 96.56 137 PHE A C 1
ATOM 1061 O O . PHE A 1 137 ? 1.769 -1.370 -7.429 1.00 96.56 137 PHE A O 1
ATOM 1068 N N . SER A 1 138 ? 3.835 -0.575 -7.788 1.00 95.50 138 SER A N 1
ATOM 1069 C CA . SER A 1 138 ? 4.342 -1.817 -8.376 1.00 95.50 138 SER A CA 1
ATOM 1070 C C . SER A 1 138 ? 5.689 -2.202 -7.782 1.00 95.50 138 SER A C 1
ATOM 1072 O O . SER A 1 138 ? 6.617 -1.403 -7.763 1.00 95.50 138 SER A O 1
ATOM 1074 N N . ASN A 1 139 ? 5.836 -3.447 -7.336 1.00 94.94 139 ASN A N 1
ATOM 1075 C CA . ASN A 1 139 ? 7.109 -4.002 -6.867 1.00 94.94 139 ASN A CA 1
ATOM 1076 C C . ASN A 1 139 ? 7.333 -5.372 -7.516 1.00 94.94 139 ASN A C 1
ATOM 1078 O O . ASN A 1 139 ? 7.248 -6.409 -6.867 1.00 94.94 139 ASN A O 1
ATOM 1082 N N . VAL A 1 140 ? 7.523 -5.347 -8.835 1.00 93.75 140 VAL A N 1
ATOM 1083 C CA . VAL A 1 140 ? 7.646 -6.539 -9.683 1.00 93.75 140 VAL A CA 1
ATOM 1084 C C . VAL A 1 140 ? 9.068 -7.088 -9.618 1.00 93.75 140 VAL A C 1
ATOM 1086 O O . VAL A 1 140 ? 10.023 -6.316 -9.492 1.00 93.75 140 VAL A O 1
ATOM 1089 N N . SER A 1 141 ? 9.219 -8.411 -9.688 1.00 93.25 141 SER A N 1
ATOM 1090 C CA . SER A 1 141 ? 10.521 -9.073 -9.670 1.00 93.25 141 SER A CA 1
ATOM 1091 C C . SER A 1 141 ? 11.109 -9.283 -11.078 1.00 93.25 141 SER A C 1
ATOM 1093 O O . SER A 1 141 ? 10.416 -9.252 -12.098 1.00 93.25 141 SER A O 1
ATOM 1095 N N . SER A 1 142 ? 12.425 -9.470 -11.137 1.00 93.19 142 SER A N 1
ATOM 1096 C CA . SER A 1 142 ? 13.146 -10.051 -12.275 1.00 93.19 142 SER A CA 1
ATOM 1097 C C . SER A 1 142 ? 14.184 -11.043 -11.749 1.00 93.19 142 SER A C 1
ATOM 1099 O O . SER A 1 142 ? 14.457 -11.089 -10.544 1.00 93.19 142 SER A O 1
ATOM 1101 N N . GLU A 1 143 ? 14.813 -11.797 -12.653 1.00 91.06 143 GLU A N 1
ATOM 1102 C CA . GLU A 1 143 ? 15.897 -12.730 -12.326 1.00 91.06 143 GLU A CA 1
ATOM 1103 C C . GLU A 1 143 ? 17.005 -12.067 -11.483 1.00 91.06 143 GLU A C 1
ATOM 1105 O O . GLU A 1 143 ? 17.461 -12.628 -10.483 1.00 91.06 143 GLU A O 1
ATOM 1110 N N . LYS A 1 144 ? 17.396 -10.833 -11.837 1.00 94.81 144 LYS A N 1
ATOM 1111 C CA . LYS A 1 144 ? 18.481 -10.089 -11.170 1.00 94.81 144 LYS A CA 1
ATOM 1112 C C . LYS A 1 144 ? 17.984 -9.088 -10.126 1.00 94.81 144 LYS A C 1
ATOM 1114 O O . LYS A 1 144 ? 18.774 -8.618 -9.304 1.00 94.81 144 LYS A O 1
ATOM 1119 N N . ALA A 1 145 ? 16.690 -8.774 -10.107 1.00 93.81 145 ALA A N 1
ATOM 1120 C CA . ALA A 1 145 ? 16.087 -7.843 -9.161 1.00 93.81 145 ALA A CA 1
ATOM 1121 C C . ALA A 1 145 ? 14.870 -8.467 -8.468 1.00 93.81 145 ALA A C 1
ATOM 1123 O O . ALA A 1 145 ? 13.722 -8.220 -8.833 1.00 93.81 145 ALA A O 1
ATOM 1124 N N . LYS A 1 146 ? 15.117 -9.229 -7.400 1.00 91.62 146 LYS A N 1
ATOM 1125 C CA . LYS A 1 146 ? 14.055 -9.825 -6.576 1.00 91.62 146 LYS A CA 1
ATOM 1126 C C . LYS A 1 146 ? 13.203 -8.756 -5.882 1.00 91.62 146 LYS A C 1
ATOM 1128 O O . LYS A 1 146 ? 13.751 -7.797 -5.323 1.00 91.62 146 LYS A O 1
ATOM 1133 N N . ALA A 1 147 ? 11.886 -8.965 -5.856 1.00 88.25 147 ALA A N 1
ATOM 1134 C CA . ALA A 1 147 ? 10.982 -8.196 -5.008 1.00 88.25 147 ALA A CA 1
ATOM 1135 C C . ALA A 1 147 ? 11.322 -8.446 -3.527 1.00 88.25 147 ALA A C 1
ATOM 1137 O O . ALA A 1 147 ? 11.713 -9.548 -3.138 1.00 88.25 147 ALA A O 1
ATOM 1138 N N . LYS A 1 148 ? 11.232 -7.400 -2.700 1.00 86.56 148 LYS A N 1
ATOM 1139 C CA . LYS A 1 148 ? 11.699 -7.429 -1.298 1.00 86.56 148 LYS A CA 1
ATOM 1140 C C . LYS A 1 148 ? 10.581 -7.361 -0.259 1.00 86.56 148 LYS A C 1
ATOM 1142 O O . LYS A 1 148 ? 10.881 -7.389 0.932 1.00 86.56 148 LYS A O 1
ATOM 1147 N N . LEU A 1 149 ? 9.331 -7.239 -0.696 1.00 93.12 149 LEU A N 1
ATOM 1148 C CA . LEU A 1 149 ? 8.188 -7.120 0.203 1.00 93.12 149 LEU A CA 1
ATOM 1149 C C . LEU A 1 149 ? 7.802 -8.492 0.747 1.00 93.12 149 LEU A C 1
ATOM 1151 O O . LEU A 1 149 ? 7.790 -9.481 0.016 1.00 93.12 149 LEU A O 1
ATOM 1155 N N . ARG A 1 150 ? 7.481 -8.553 2.035 1.00 93.81 150 ARG A N 1
ATOM 1156 C CA . ARG A 1 15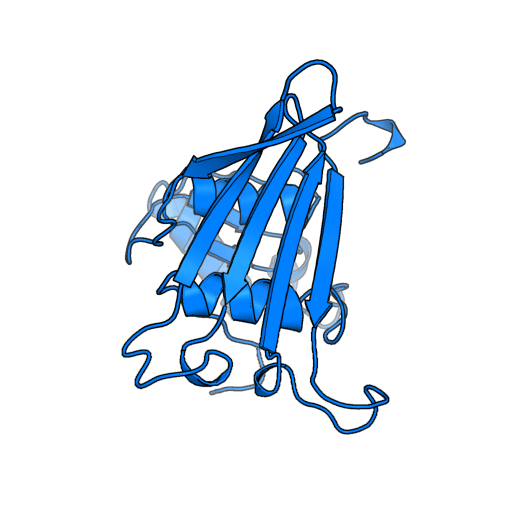0 ? 7.073 -9.782 2.705 1.00 93.81 150 ARG A CA 1
ATOM 1157 C C . ARG A 1 150 ? 5.565 -9.900 2.683 1.00 93.81 150 ARG A C 1
ATOM 1159 O O . ARG A 1 150 ? 4.838 -8.970 3.028 1.00 93.81 150 ARG A O 1
ATOM 1166 N N . LEU A 1 151 ? 5.105 -11.090 2.313 1.00 91.75 151 LEU A N 1
ATOM 1167 C CA . LEU A 1 151 ? 3.688 -11.361 2.141 1.00 91.75 151 LEU A CA 1
ATOM 1168 C C . LEU A 1 151 ? 2.894 -11.083 3.421 1.00 91.75 151 LEU A C 1
ATOM 1170 O O . LEU A 1 151 ? 1.943 -10.315 3.387 1.00 91.75 151 LEU A O 1
ATOM 1174 N N . LEU A 1 152 ? 3.314 -11.659 4.549 1.00 91.44 152 LEU A N 1
ATOM 1175 C CA . LEU A 1 152 ? 2.510 -11.681 5.773 1.00 91.44 152 LEU A CA 1
ATOM 1176 C C . LEU A 1 152 ? 2.255 -10.293 6.379 1.00 91.44 152 LEU A C 1
ATOM 1178 O O . LEU A 1 152 ? 1.135 -10.004 6.776 1.00 91.44 152 LEU A O 1
ATOM 1182 N N . TYR A 1 153 ? 3.277 -9.441 6.462 1.00 89.62 153 TYR A N 1
ATOM 1183 C CA . TYR A 1 153 ? 3.203 -8.187 7.225 1.00 89.62 153 TYR A CA 1
ATOM 1184 C C . TYR A 1 153 ? 3.365 -6.918 6.380 1.00 89.62 153 TYR A C 1
ATOM 1186 O O . TYR A 1 153 ? 3.271 -5.825 6.925 1.00 89.62 153 TYR A O 1
ATOM 1194 N N . GLU A 1 154 ? 3.584 -7.031 5.066 1.00 95.69 154 GLU A N 1
ATOM 1195 C CA . GLU A 1 154 ? 3.592 -5.873 4.159 1.00 95.69 154 GLU A CA 1
ATOM 1196 C C . GLU A 1 154 ? 2.481 -6.006 3.115 1.00 95.69 154 GLU A C 1
ATOM 1198 O O . GLU A 1 154 ? 1.554 -5.198 3.080 1.00 95.69 154 GLU A O 1
ATOM 1203 N N . VAL A 1 155 ? 2.546 -7.048 2.280 1.00 95.38 155 VAL A N 1
ATOM 1204 C CA . VAL A 1 155 ? 1.680 -7.164 1.096 1.00 95.38 155 VAL A CA 1
ATOM 1205 C C . VAL A 1 155 ? 0.250 -7.547 1.464 1.00 95.38 155 VAL A C 1
ATOM 1207 O O . VAL A 1 155 ? -0.674 -6.907 0.982 1.00 95.38 155 VAL A O 1
ATOM 1210 N N . ALA A 1 156 ? 0.045 -8.540 2.333 1.00 95.56 156 ALA A N 1
ATOM 1211 C CA . ALA A 1 156 ? -1.291 -8.997 2.714 1.00 95.56 156 ALA A CA 1
ATOM 1212 C C . ALA A 1 156 ? -2.088 -7.887 3.410 1.00 95.56 156 ALA A C 1
ATOM 1214 O O . ALA A 1 156 ? -3.240 -7.633 3.057 1.00 95.56 156 ALA A O 1
ATOM 1215 N N . ALA A 1 157 ? -1.468 -7.195 4.366 1.00 96.75 157 ALA A N 1
ATOM 1216 C CA . ALA A 1 157 ? -2.093 -6.087 5.079 1.00 96.75 157 ALA A CA 1
ATOM 1217 C C . ALA A 1 157 ? -2.437 -4.929 4.133 1.00 96.75 157 ALA A C 1
ATOM 1219 O O . ALA A 1 157 ? -3.575 -4.455 4.119 1.00 96.75 157 ALA A O 1
ATOM 1220 N N . MET A 1 158 ? -1.496 -4.507 3.285 1.00 97.25 158 MET A N 1
ATOM 1221 C CA . MET A 1 158 ? -1.783 -3.454 2.312 1.00 97.25 158 MET A CA 1
ATOM 1222 C C . MET A 1 158 ? -2.831 -3.886 1.281 1.00 97.25 158 MET A C 1
ATOM 1224 O O . MET A 1 158 ? -3.647 -3.071 0.864 1.00 97.25 158 MET A O 1
ATOM 1228 N N . GLY A 1 159 ? -2.835 -5.167 0.907 1.00 96.88 159 GLY A N 1
ATOM 1229 C CA . GLY A 1 159 ? -3.806 -5.754 -0.007 1.00 96.88 159 GLY A CA 1
ATOM 1230 C C . GLY A 1 159 ? -5.230 -5.588 0.492 1.00 96.88 159 GLY A C 1
ATOM 1231 O O . GLY A 1 159 ? -6.052 -5.011 -0.213 1.00 96.88 159 GLY A O 1
ATOM 1232 N N . LEU A 1 160 ? -5.489 -5.969 1.748 1.00 97.62 160 LEU A N 1
ATOM 1233 C CA . LEU A 1 160 ? -6.806 -5.777 2.354 1.00 97.62 160 LEU A CA 1
ATOM 1234 C C . LEU A 1 160 ? -7.213 -4.293 2.387 1.00 97.62 160 LEU A C 1
ATOM 1236 O O . LEU A 1 160 ? -8.354 -3.972 2.081 1.00 97.62 160 LEU A O 1
ATOM 1240 N N . LEU A 1 161 ? -6.292 -3.380 2.719 1.00 97.69 161 LEU A N 1
ATOM 1241 C CA . LEU A 1 161 ? -6.570 -1.935 2.711 1.00 97.69 161 LEU A CA 1
ATOM 1242 C C . LEU A 1 161 ? -6.973 -1.422 1.324 1.00 97.69 161 LEU A C 1
ATOM 1244 O O . LEU A 1 161 ? -7.899 -0.625 1.205 1.00 97.69 161 LEU A O 1
ATOM 1248 N N . VAL A 1 162 ? -6.263 -1.854 0.281 1.00 97.44 162 VAL A N 1
ATOM 1249 C CA . VAL A 1 162 ? -6.546 -1.456 -1.102 1.00 97.44 162 VAL A CA 1
ATOM 1250 C C . VAL A 1 162 ? -7.881 -2.037 -1.569 1.00 97.44 162 VAL A C 1
ATOM 1252 O O . VAL A 1 162 ? -8.681 -1.295 -2.133 1.00 97.44 162 VAL A O 1
ATOM 1255 N N . GLU A 1 163 ? -8.143 -3.319 -1.306 1.00 96.94 163 GLU A N 1
ATOM 1256 C CA . GLU A 1 163 ? -9.381 -4.005 -1.706 1.00 96.94 163 GLU A CA 1
ATOM 1257 C C . GLU A 1 163 ? -10.613 -3.434 -0.985 1.00 96.94 163 GLU A C 1
ATOM 1259 O O . GLU A 1 163 ? -11.578 -3.060 -1.648 1.00 96.94 163 GLU A O 1
ATOM 1264 N N . CYS A 1 164 ? -10.552 -3.229 0.339 1.00 97.38 164 CYS A N 1
ATOM 1265 C CA . CYS A 1 164 ? -11.639 -2.596 1.103 1.00 97.38 164 CYS A CA 1
ATOM 1266 C C . CYS A 1 164 ? -11.914 -1.145 0.674 1.00 97.38 164 CYS A C 1
ATOM 1268 O O . CYS A 1 164 ? -12.993 -0.614 0.930 1.00 97.38 164 CYS A O 1
ATOM 1270 N N . ALA A 1 165 ? -10.939 -0.469 0.061 1.00 97.25 165 ALA A N 1
ATOM 1271 C CA . ALA A 1 165 ? -11.107 0.868 -0.502 1.00 97.25 165 ALA A CA 1
ATOM 1272 C C . ALA A 1 165 ? -11.622 0.840 -1.957 1.00 97.25 165 ALA A C 1
ATOM 1274 O O . ALA A 1 165 ? -11.646 1.883 -2.611 1.00 97.25 165 ALA A O 1
ATOM 1275 N N . GLY A 1 166 ? -11.999 -0.328 -2.490 1.00 96.00 166 GLY A N 1
ATOM 1276 C CA . GLY A 1 166 ? -12.484 -0.507 -3.864 1.00 96.00 166 GLY A CA 1
ATOM 1277 C C . GLY A 1 166 ? -11.380 -0.588 -4.925 1.00 96.00 166 GLY A C 1
ATOM 1278 O O . GLY A 1 166 ? -11.656 -0.452 -6.116 1.00 96.00 166 GLY A O 1
ATOM 1279 N N . GLY A 1 167 ? -10.124 -0.758 -4.511 1.00 96.00 167 GLY A N 1
ATOM 1280 C CA . GLY A 1 167 ? -8.996 -1.007 -5.402 1.00 96.00 167 GLY A CA 1
ATOM 1281 C C . GLY A 1 167 ? -8.804 -2.490 -5.721 1.00 96.00 167 GLY A C 1
ATOM 1282 O O . GLY A 1 167 ? -9.565 -3.352 -5.293 1.00 96.00 167 GLY A O 1
ATOM 1283 N N . VAL A 1 168 ? -7.741 -2.784 -6.469 1.00 94.88 168 VAL A N 1
ATOM 1284 C CA . VAL A 1 168 ? -7.369 -4.149 -6.860 1.00 94.88 168 VAL A CA 1
ATOM 1285 C C . VAL A 1 168 ? -5.917 -4.394 -6.487 1.00 94.88 168 VAL A C 1
ATOM 1287 O O . VAL A 1 168 ? -5.069 -3.515 -6.664 1.00 94.88 168 VAL A O 1
ATOM 1290 N N . THR A 1 169 ? -5.626 -5.599 -6.004 1.00 94.38 169 THR A N 1
ATOM 1291 C CA . THR A 1 169 ? -4.256 -6.083 -5.854 1.00 94.38 169 THR A CA 1
ATOM 1292 C C . THR A 1 169 ? -4.037 -7.346 -6.666 1.00 94.38 169 THR A C 1
ATOM 1294 O O . THR A 1 169 ? -4.963 -8.112 -6.909 1.00 94.38 169 THR A O 1
ATOM 1297 N N . THR A 1 170 ? -2.811 -7.530 -7.143 1.00 92.06 170 THR A N 1
ATOM 1298 C CA . THR A 1 170 ? -2.415 -8.715 -7.900 1.00 92.06 170 THR A CA 1
ATOM 1299 C C . THR A 1 170 ? -0.934 -9.007 -7.672 1.00 92.06 170 THR A C 1
ATOM 1301 O O . THR A 1 170 ? -0.188 -8.175 -7.146 1.00 92.06 170 THR A O 1
ATOM 1304 N N . HIS A 1 171 ? -0.523 -10.206 -8.055 1.00 85.69 171 HIS A N 1
ATOM 1305 C CA . HIS A 1 171 ? 0.837 -10.712 -7.984 1.00 85.69 171 HIS A CA 1
ATOM 1306 C C . HIS A 1 171 ? 1.163 -11.458 -9.280 1.00 85.69 171 HIS A C 1
ATOM 1308 O O . HIS A 1 171 ? 0.281 -11.805 -10.053 1.00 85.69 171 HIS A O 1
ATOM 1314 N N . GLU A 1 172 ? 2.446 -11.709 -9.512 1.00 68.88 172 GLU A N 1
ATOM 1315 C CA . GLU A 1 172 ? 2.983 -12.254 -10.766 1.00 68.88 172 GLU A CA 1
ATOM 1316 C C . GLU A 1 172 ? 2.557 -13.697 -11.109 1.00 68.88 172 GLU A C 1
ATOM 1318 O O . GLU A 1 172 ? 2.952 -14.193 -12.159 1.00 68.88 172 GLU A O 1
ATOM 1323 N N . PHE A 1 173 ? 1.781 -14.369 -10.248 1.00 59.91 173 PHE A N 1
ATOM 1324 C CA . PHE A 1 173 ? 1.415 -15.784 -10.398 1.00 59.91 173 PHE A CA 1
ATOM 1325 C C . PHE A 1 173 ? 0.022 -16.029 -11.007 1.00 59.91 173 PHE A C 1
ATOM 1327 O O . PHE A 1 173 ? -0.366 -17.182 -11.159 1.00 59.91 173 PHE A O 1
ATOM 1334 N N . GLU A 1 174 ? -0.721 -14.980 -11.368 1.00 43.16 174 GLU A N 1
ATOM 1335 C CA . GLU A 1 174 ? -1.999 -15.108 -12.085 1.00 43.16 174 GLU A CA 1
ATOM 1336 C C . GLU A 1 174 ? -1.880 -14.515 -13.503 1.00 43.16 174 GLU A C 1
ATOM 1338 O O . GLU A 1 174 ? -2.018 -13.306 -13.691 1.00 43.16 174 GLU A O 1
ATOM 1343 N N . ASP A 1 175 ? -1.591 -15.395 -14.471 1.00 35.41 175 ASP A N 1
ATOM 1344 C CA . ASP A 1 175 ? -2.116 -15.398 -15.851 1.00 35.41 175 ASP A CA 1
ATOM 1345 C C . ASP A 1 175 ? -2.895 -16.723 -16.009 1.00 35.41 175 ASP A C 1
ATOM 1347 O O . ASP A 1 175 ? -2.308 -17.784 -15.678 1.00 35.41 175 ASP A O 1
#

Solvent-accessible surface area (backbone atoms only — not comparable to full-atom values): 9862 Å² total; per-residue (Å²): 90,73,93,72,70,48,59,42,60,50,63,39,54,37,62,73,86,82,82,68,84,95,61,58,57,85,60,45,43,33,20,38,41,35,38,50,52,102,56,44,35,35,40,42,18,37,42,21,92,59,46,88,69,92,47,89,55,45,39,20,29,30,34,33,57,37,78,95,72,74,43,76,43,78,73,30,85,66,43,60,39,44,98,78,44,65,32,37,24,67,73,35,62,74,12,37,83,70,20,67,72,57,31,52,52,54,51,48,40,58,73,73,64,32,44,82,49,71,81,88,38,72,53,51,39,53,50,48,22,63,75,65,30,24,47,45,77,42,60,54,56,23,94,91,32,70,56,85,78,47,55,77,56,46,48,28,20,51,40,48,37,38,39,32,14,66,43,83,78,87,63,97,84,75,129